Protein AF-A0A0A3A871-F1 (afdb_monomer_lite)

Secondary structure (DSSP, 8-state):
--PEE-HHHHHHHHHHHHHHHHHHHHHHHHHHTTS-HHHHHHHHHHHHHHHHHHHHH-HHHHHHHHHHHEE-

Radius of gyration: 15.91 Å; chains: 1; bounding box: 41×15×38 Å

pLDDT: mean 79.51, std 10.28, range [50.59, 91.12]

Organism: NCBI:txid1396510

Foldseek 3Di:
DPFDFDPQLVVVLVVVVVVVVVVLVVVLVVCCVVDDVVVSVVCVVVSVVVVVCCCVVPVVNVVSSCCSRGPD

Structure (mmCIF, N/CA/C/O backbone):
data_AF-A0A0A3A871-F1
#
_entry.id   AF-A0A0A3A871-F1
#
loop_
_atom_site.group_PDB
_atom_site.id
_atom_site.type_symbol
_atom_site.label_atom_id
_atom_site.label_alt_id
_atom_site.label_comp_id
_atom_site.label_asym_id
_atom_site.label_entity_id
_atom_site.label_seq_id
_atom_site.pdbx_PDB_ins_code
_atom_site.Cartn_x
_atom_site.Cartn_y
_atom_site.Cartn_z
_atom_site.occupancy
_atom_site.B_iso_or_equiv
_atom_site.auth_seq_id
_atom_site.auth_comp_id
_atom_site.auth_asym_id
_atom_site.auth_atom_id
_atom_site.pdbx_PDB_model_num
ATOM 1 N N . MET A 1 1 ? -23.940 1.297 14.822 1.00 50.59 1 MET A N 1
ATOM 2 C CA . MET A 1 1 ? -22.702 0.734 15.410 1.00 50.59 1 MET A CA 1
ATOM 3 C C . MET A 1 1 ? -21.641 1.822 15.417 1.00 50.59 1 MET A C 1
ATOM 5 O O . MET A 1 1 ? -21.152 2.179 14.352 1.00 50.59 1 MET A O 1
ATOM 9 N N . ASN A 1 2 ? -21.339 2.393 16.585 1.00 57.94 2 ASN A N 1
ATOM 10 C CA . ASN A 1 2 ? -20.328 3.443 16.735 1.00 57.94 2 ASN A CA 1
ATOM 11 C C . ASN A 1 2 ? -18.933 2.818 16.650 1.00 57.94 2 ASN A C 1
ATOM 13 O O . ASN A 1 2 ? -18.351 2.483 17.679 1.00 57.94 2 ASN A O 1
ATOM 17 N N . LYS A 1 3 ? -18.410 2.617 15.433 1.00 68.81 3 LYS A N 1
ATOM 18 C CA . LYS A 1 3 ? -17.011 2.211 15.276 1.00 68.81 3 LYS A CA 1
ATOM 19 C C . LYS A 1 3 ? -16.121 3.336 15.803 1.00 68.81 3 LYS A C 1
ATOM 21 O O . LYS A 1 3 ? -16.260 4.484 15.373 1.00 68.81 3 LYS A O 1
ATOM 26 N N . LYS A 1 4 ? -15.229 3.023 16.740 1.00 79.19 4 LYS A N 1
ATOM 27 C CA . LYS A 1 4 ? -14.317 4.013 17.319 1.00 79.19 4 LYS A CA 1
ATOM 28 C C . LYS A 1 4 ? -13.081 4.122 16.435 1.00 79.19 4 LYS A C 1
ATOM 30 O O . LYS A 1 4 ? -12.499 3.119 16.027 1.00 79.19 4 LYS A O 1
ATOM 35 N N . PHE A 1 5 ? -12.688 5.355 16.139 1.00 82.38 5 PHE A N 1
ATOM 36 C CA . PHE A 1 5 ? -11.432 5.625 15.455 1.00 82.38 5 PHE A CA 1
ATOM 37 C C . PHE A 1 5 ? -10.259 5.149 16.324 1.00 82.38 5 PHE A C 1
ATOM 39 O O . PHE A 1 5 ? -10.194 5.460 17.514 1.00 82.38 5 PHE A O 1
ATOM 46 N N . SER A 1 6 ? -9.336 4.396 15.732 1.00 84.75 6 SER A N 1
ATOM 47 C CA . SER A 1 6 ? -8.156 3.860 16.400 1.00 84.75 6 SER A CA 1
ATOM 48 C C . SER A 1 6 ? -6.891 4.509 15.854 1.00 84.75 6 SER A C 1
ATOM 50 O O . SER A 1 6 ? -6.526 4.312 14.696 1.00 84.75 6 SER A O 1
ATOM 52 N N . PHE A 1 7 ? -6.171 5.225 16.720 1.00 86.19 7 PHE A N 1
ATOM 53 C CA . PHE A 1 7 ? -4.860 5.783 16.381 1.00 86.19 7 PHE A CA 1
ATOM 54 C C . PHE A 1 7 ? -3.848 4.686 16.008 1.00 86.19 7 PHE A C 1
ATOM 56 O O . PHE A 1 7 ? -3.099 4.827 15.045 1.00 86.19 7 PHE A O 1
ATOM 63 N N . TRP A 1 8 ? -3.890 3.543 16.705 1.00 87.25 8 TRP A N 1
ATOM 64 C CA . TRP A 1 8 ? -3.084 2.372 16.348 1.00 87.25 8 TRP A CA 1
ATOM 65 C C . TRP A 1 8 ? -3.428 1.824 14.962 1.00 87.25 8 TRP A C 1
ATOM 67 O O . TRP A 1 8 ? -2.533 1.443 14.213 1.00 87.25 8 TRP A O 1
ATOM 77 N N . GLY A 1 9 ? -4.715 1.828 14.613 1.00 87.94 9 GLY A N 1
ATOM 78 C CA . GLY A 1 9 ? -5.196 1.452 13.289 1.00 87.94 9 GLY A CA 1
ATOM 79 C C . GLY A 1 9 ? -4.656 2.346 12.176 1.00 87.94 9 GLY A C 1
ATOM 80 O O . GLY A 1 9 ? -4.215 1.852 11.140 1.00 87.94 9 GLY A O 1
ATOM 81 N N . LEU A 1 10 ? -4.624 3.661 12.413 1.00 87.69 10 LEU 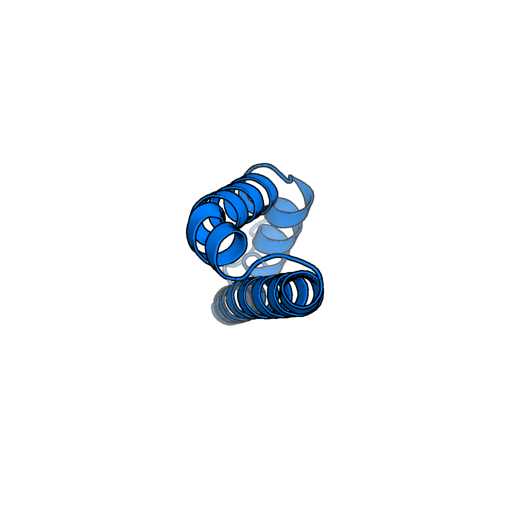A N 1
ATOM 82 C CA . LEU A 1 10 ? -4.018 4.621 11.488 1.00 87.69 10 LEU A CA 1
ATOM 83 C C . LEU A 1 10 ? -2.513 4.372 11.324 1.00 87.69 10 LEU A C 1
ATOM 85 O O . LEU A 1 10 ? -2.023 4.332 10.198 1.00 87.69 10 LEU A O 1
ATOM 89 N N . PHE A 1 11 ? -1.784 4.169 12.423 1.00 88.88 11 PHE A N 1
ATOM 90 C CA . PHE A 1 11 ? -0.352 3.872 12.361 1.00 88.88 11 PHE A CA 1
ATOM 91 C C . PHE A 1 11 ? -0.073 2.594 11.559 1.00 88.88 11 PHE A C 1
ATOM 93 O O . PHE A 1 11 ? 0.773 2.588 10.667 1.00 88.88 11 PHE A O 1
ATOM 100 N N . GLN A 1 12 ? -0.829 1.526 11.820 1.00 88.94 12 GLN A N 1
ATOM 101 C CA . GLN A 1 12 ? -0.710 0.273 11.078 1.00 88.94 12 GLN A CA 1
ATOM 102 C C . GLN A 1 12 ? -1.022 0.450 9.586 1.00 88.94 12 GLN A C 1
ATOM 104 O O . GLN A 1 12 ? -0.332 -0.133 8.750 1.00 88.94 12 GLN A O 1
ATOM 109 N N . LEU A 1 13 ? -2.008 1.285 9.237 1.00 90.19 13 LEU A N 1
ATOM 110 C CA . LEU A 1 13 ? -2.298 1.620 7.845 1.00 90.19 13 LEU A CA 1
ATOM 111 C C . LEU A 1 13 ? -1.118 2.342 7.177 1.00 90.19 13 LEU A C 1
ATOM 113 O O . LEU A 1 13 ? -0.753 1.993 6.057 1.00 90.19 13 LEU A O 1
ATOM 117 N N . ILE A 1 14 ? -0.494 3.305 7.861 1.00 89.00 14 ILE A N 1
ATOM 118 C CA . ILE A 1 14 ? 0.687 4.016 7.349 1.00 89.00 14 ILE A CA 1
ATOM 119 C C . ILE A 1 14 ? 1.840 3.030 7.114 1.00 89.00 14 ILE A C 1
ATOM 121 O O . ILE A 1 14 ? 2.418 3.014 6.026 1.00 89.00 14 ILE A O 1
ATOM 125 N N . CYS A 1 15 ? 2.134 2.154 8.079 1.00 91.12 15 CYS A N 1
ATOM 126 C CA . CYS A 1 15 ? 3.149 1.109 7.920 1.00 91.12 15 CYS A CA 1
ATOM 127 C C . CYS A 1 15 ? 2.846 0.175 6.740 1.00 91.12 15 CYS A C 1
ATOM 129 O O . CYS A 1 15 ? 3.755 -0.199 6.000 1.00 91.12 15 CYS A O 1
ATOM 131 N N . TRP A 1 16 ? 1.576 -0.176 6.534 1.00 91.00 16 TRP A N 1
ATOM 132 C CA . TRP A 1 16 ? 1.152 -1.014 5.415 1.00 91.00 16 TRP A CA 1
ATOM 133 C C . TRP A 1 16 ? 1.355 -0.328 4.058 1.00 91.00 16 TRP A C 1
ATOM 135 O O . TRP A 1 16 ? 1.898 -0.950 3.145 1.00 91.00 16 TRP A O 1
ATOM 145 N N . ILE A 1 17 ? 1.004 0.958 3.928 1.00 87.62 17 ILE A N 1
ATOM 146 C CA . ILE A 1 17 ? 1.237 1.739 2.698 1.00 87.62 17 ILE A CA 1
ATOM 147 C C . ILE A 1 17 ? 2.736 1.791 2.374 1.00 87.62 17 ILE A C 1
ATOM 149 O O . ILE A 1 17 ? 3.132 1.561 1.227 1.00 87.62 17 ILE A O 1
ATOM 153 N N . ILE A 1 18 ? 3.576 2.047 3.382 1.00 88.19 18 ILE A N 1
ATOM 154 C CA . ILE A 1 18 ? 5.037 2.066 3.225 1.00 88.19 18 ILE A CA 1
ATOM 155 C C . ILE A 1 18 ? 5.544 0.687 2.784 1.00 88.19 18 ILE A C 1
ATOM 157 O O . ILE A 1 18 ? 6.337 0.602 1.849 1.00 88.19 18 ILE A O 1
ATOM 161 N N . SER A 1 19 ? 5.057 -0.390 3.406 1.00 89.25 19 SER A N 1
ATOM 162 C CA . SER A 1 19 ? 5.473 -1.763 3.099 1.00 89.25 19 SER A CA 1
ATOM 163 C C . SER A 1 19 ? 5.064 -2.219 1.697 1.00 89.25 19 SER A C 1
ATOM 165 O O . SER A 1 19 ? 5.846 -2.890 1.028 1.00 89.25 19 SER A O 1
ATOM 167 N N . ILE A 1 20 ? 3.873 -1.849 1.219 1.00 87.19 20 ILE A N 1
ATOM 168 C CA . ILE A 1 20 ? 3.464 -2.126 -0.165 1.00 87.19 20 ILE A CA 1
ATOM 169 C C . ILE A 1 20 ? 4.317 -1.336 -1.146 1.00 87.19 20 ILE A C 1
ATOM 171 O O . ILE A 1 20 ? 4.749 -1.884 -2.156 1.00 87.19 20 ILE A O 1
ATOM 175 N N . SER A 1 21 ? 4.583 -0.066 -0.845 1.00 83.06 21 SER A N 1
ATOM 176 C CA . SER A 1 21 ? 5.392 0.785 -1.715 1.00 83.06 21 SER A CA 1
ATOM 177 C C . SER A 1 21 ? 6.818 0.243 -1.836 1.00 83.06 21 SER A C 1
ATOM 179 O O . SER A 1 21 ? 7.335 0.118 -2.944 1.00 83.06 21 SER A O 1
ATOM 181 N N . SER A 1 22 ? 7.443 -0.154 -0.722 1.00 84.00 22 SER A N 1
ATOM 182 C CA . SER A 1 22 ? 8.783 -0.753 -0.734 1.00 84.00 22 SER A CA 1
ATOM 183 C C . SER A 1 22 ? 8.802 -2.127 -1.408 1.00 84.00 22 SER A C 1
ATOM 185 O O . SER A 1 22 ? 9.696 -2.393 -2.209 1.00 84.00 22 SER A O 1
ATOM 187 N N . GLY A 1 23 ? 7.793 -2.969 -1.161 1.00 84.81 23 GLY A N 1
ATOM 188 C CA . GLY A 1 23 ? 7.641 -4.263 -1.827 1.00 84.81 23 GLY A CA 1
ATOM 189 C C . GLY A 1 23 ? 7.465 -4.129 -3.340 1.00 84.81 23 GLY A C 1
ATOM 190 O O . GLY A 1 23 ? 8.070 -4.880 -4.102 1.00 84.81 23 GLY A O 1
ATOM 191 N N . PHE A 1 24 ? 6.705 -3.131 -3.791 1.00 83.62 24 PHE A N 1
ATOM 192 C CA . PHE A 1 24 ? 6.522 -2.838 -5.209 1.00 83.62 24 PHE A CA 1
ATOM 193 C C . PHE A 1 24 ? 7.815 -2.346 -5.869 1.00 83.62 24 PHE A C 1
ATOM 195 O O . PHE A 1 24 ? 8.170 -2.822 -6.944 1.00 83.62 24 PHE A O 1
ATOM 202 N N . ILE A 1 25 ? 8.570 -1.462 -5.210 1.00 80.56 25 ILE A N 1
ATOM 203 C CA . ILE A 1 25 ? 9.892 -1.027 -5.691 1.00 80.56 25 ILE A CA 1
ATOM 204 C C . ILE A 1 25 ? 10.860 -2.216 -5.773 1.00 80.56 25 ILE A C 1
ATOM 206 O O . ILE A 1 25 ? 11.605 -2.333 -6.747 1.00 80.56 25 ILE A O 1
ATOM 210 N N . ALA A 1 26 ? 10.850 -3.112 -4.783 1.00 83.44 26 ALA A N 1
ATOM 211 C CA . ALA A 1 26 ? 11.679 -4.314 -4.792 1.00 83.44 26 ALA A CA 1
ATOM 212 C C . ALA A 1 26 ? 11.306 -5.246 -5.957 1.00 83.44 26 ALA A C 1
ATOM 214 O O . ALA A 1 26 ? 12.188 -5.685 -6.691 1.00 83.44 26 ALA A O 1
ATOM 215 N N . LEU A 1 27 ? 10.008 -5.473 -6.187 1.00 83.06 27 LEU A N 1
ATOM 216 C CA . LEU A 1 27 ? 9.492 -6.206 -7.348 1.00 83.06 27 LEU A CA 1
ATOM 217 C C . LEU A 1 27 ? 9.971 -5.584 -8.661 1.00 83.06 27 LEU A C 1
ATOM 219 O O . LEU A 1 27 ? 10.545 -6.275 -9.496 1.00 83.06 27 LEU A O 1
ATOM 223 N N . LEU A 1 28 ? 9.805 -4.274 -8.822 1.00 75.31 28 LEU A N 1
ATOM 224 C CA . LEU A 1 28 ? 10.288 -3.540 -9.988 1.00 75.31 28 LEU A CA 1
ATOM 225 C C . LEU A 1 28 ? 11.807 -3.692 -10.177 1.00 75.31 28 LEU A C 1
ATOM 227 O O . LEU A 1 28 ? 12.266 -3.895 -11.296 1.00 75.31 28 LEU A O 1
ATOM 231 N N . THR A 1 29 ? 12.582 -3.668 -9.093 1.00 73.50 29 THR A N 1
ATOM 232 C CA . THR A 1 29 ? 14.041 -3.877 -9.124 1.00 73.50 29 THR A CA 1
ATOM 233 C C . T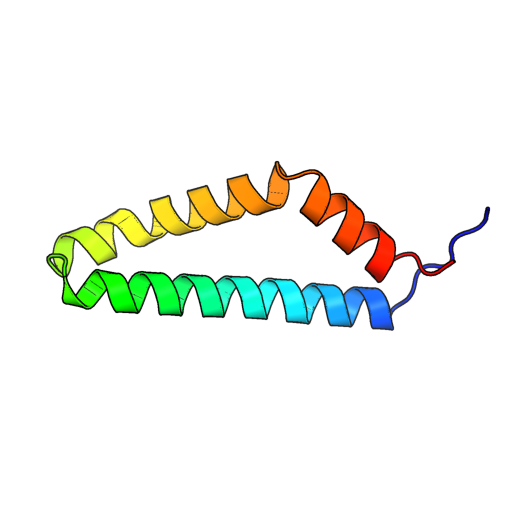HR A 1 29 ? 14.423 -5.302 -9.549 1.00 73.50 29 THR A C 1
ATOM 235 O O . THR A 1 29 ? 15.458 -5.498 -10.180 1.00 73.50 29 THR A O 1
ATOM 238 N N . LEU A 1 30 ? 13.592 -6.310 -9.269 1.00 76.25 30 LEU A N 1
ATOM 239 C CA . LEU A 1 30 ? 13.814 -7.666 -9.786 1.00 76.25 30 LEU A CA 1
ATOM 240 C C . LEU A 1 30 ? 13.605 -7.724 -11.306 1.00 76.25 30 LEU A C 1
ATOM 242 O O . LEU A 1 30 ? 14.414 -8.326 -12.008 1.00 76.25 30 LEU A O 1
ATOM 246 N N . PHE A 1 31 ? 12.582 -7.040 -11.825 1.00 70.19 31 PHE A N 1
ATOM 247 C CA . PHE A 1 31 ? 12.348 -6.928 -13.272 1.00 70.19 31 PHE A CA 1
ATOM 248 C C . PHE A 1 31 ? 13.345 -5.992 -13.978 1.00 70.19 31 PHE A C 1
ATOM 250 O O . PHE A 1 31 ? 13.576 -6.131 -15.177 1.00 70.19 31 PHE A O 1
ATOM 257 N N . TYR A 1 32 ? 13.983 -5.076 -13.244 1.00 64.19 32 TYR A N 1
ATOM 258 C CA . TYR A 1 32 ? 15.059 -4.212 -13.739 1.00 64.19 32 TYR A CA 1
ATOM 259 C C . TYR A 1 32 ? 16.294 -4.998 -14.189 1.00 64.19 32 TYR A C 1
ATOM 261 O O . TYR A 1 32 ? 16.969 -4.583 -15.122 1.00 64.19 32 TYR A O 1
ATOM 269 N N . ILE A 1 33 ? 16.581 -6.156 -13.588 1.00 60.41 33 ILE A N 1
ATOM 270 C CA . ILE A 1 33 ? 17.703 -7.006 -14.026 1.00 60.41 33 ILE A CA 1
ATOM 271 C C . ILE A 1 33 ? 17.465 -7.536 -15.456 1.00 60.41 33 ILE A C 1
ATOM 273 O O . ILE A 1 33 ? 18.415 -7.848 -16.168 1.00 60.41 33 ILE A O 1
ATOM 277 N N . SER A 1 34 ? 16.205 -7.599 -15.897 1.00 59.00 34 SER A N 1
ATOM 278 C CA . SER A 1 34 ? 15.789 -8.123 -17.203 1.00 59.00 34 SER A CA 1
ATOM 279 C C . SER A 1 34 ? 15.532 -7.043 -18.263 1.00 59.00 34 SER A C 1
ATOM 281 O O . SER A 1 34 ? 15.348 -7.382 -19.430 1.00 59.00 34 SER A O 1
ATOM 283 N N . ALA A 1 35 ? 15.481 -5.763 -17.882 1.00 58.28 35 ALA A N 1
ATOM 284 C CA . ALA A 1 35 ? 15.094 -4.651 -18.751 1.00 58.28 35 ALA A CA 1
ATOM 285 C C . ALA A 1 35 ? 16.193 -3.577 -18.807 1.00 58.28 35 ALA A C 1
ATOM 287 O O . ALA A 1 35 ? 16.890 -3.334 -17.827 1.00 58.28 35 ALA A O 1
ATOM 288 N N . ASP A 1 36 ? 16.343 -2.910 -19.954 1.00 68.50 36 ASP A N 1
ATOM 289 C CA . ASP A 1 36 ? 17.309 -1.820 -20.131 1.00 68.50 36 ASP A CA 1
ATOM 290 C C . ASP A 1 36 ? 17.114 -0.730 -19.056 1.00 68.50 36 ASP A C 1
ATOM 292 O O . ASP A 1 36 ? 15.997 -0.254 -18.811 1.00 68.50 36 ASP A O 1
ATOM 296 N N . ARG A 1 37 ? 18.215 -0.326 -18.407 1.00 65.19 37 ARG A N 1
ATOM 297 C CA . ARG A 1 37 ? 18.208 0.607 -17.273 1.00 65.19 37 ARG A CA 1
ATOM 298 C C . ARG A 1 37 ? 17.531 1.931 -17.626 1.00 65.19 37 ARG A C 1
ATOM 300 O O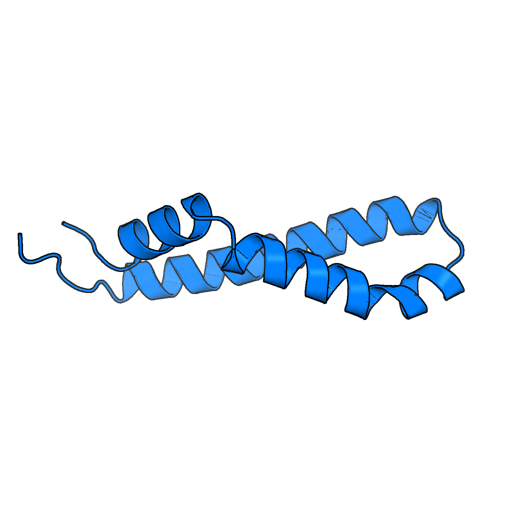 . ARG A 1 37 ? 16.855 2.513 -16.778 1.00 65.19 37 ARG A O 1
ATOM 307 N N . ALA A 1 38 ? 17.675 2.386 -18.871 1.00 64.62 38 ALA A N 1
ATOM 308 C CA . ALA A 1 38 ? 17.078 3.632 -19.349 1.00 64.62 38 ALA A CA 1
ATOM 309 C C . ALA A 1 38 ? 15.540 3.567 -19.401 1.00 64.62 38 ALA A C 1
ATOM 311 O O . ALA A 1 38 ? 14.856 4.518 -19.019 1.00 64.62 38 ALA A O 1
ATOM 312 N N . VAL A 1 39 ? 14.985 2.419 -19.800 1.00 66.25 39 VAL A N 1
ATOM 313 C CA . VAL A 1 39 ? 13.532 2.204 -19.895 1.00 66.25 39 VAL A CA 1
ATOM 314 C C . VAL A 1 39 ? 12.898 2.159 -18.507 1.00 66.25 39 VAL A C 1
ATOM 316 O O . VAL A 1 39 ? 11.802 2.676 -18.301 1.00 66.25 39 VAL A O 1
ATOM 319 N N . PHE A 1 40 ? 13.601 1.591 -17.529 1.00 64.75 40 PHE A N 1
ATOM 320 C CA . PHE A 1 40 ? 13.118 1.520 -16.156 1.00 64.75 40 PHE A CA 1
ATOM 321 C C . PHE A 1 40 ? 13.007 2.892 -15.487 1.00 64.75 40 PHE A C 1
ATOM 323 O O . PHE A 1 40 ? 11.970 3.207 -14.905 1.00 64.75 40 PHE A O 1
ATOM 330 N N . TYR A 1 41 ? 14.048 3.724 -15.597 1.00 64.69 41 TYR A N 1
ATOM 331 C CA . TYR A 1 41 ? 14.017 5.077 -15.037 1.00 64.69 41 TYR A CA 1
ATOM 332 C C . TYR A 1 41 ? 12.949 5.944 -15.707 1.00 64.69 41 TYR A C 1
ATOM 334 O O . TYR A 1 41 ? 12.278 6.702 -15.013 1.00 64.69 41 TYR A O 1
ATOM 342 N N . SER A 1 42 ? 12.727 5.774 -17.014 1.00 67.00 42 SER A N 1
ATOM 343 C CA . SER A 1 42 ? 11.683 6.505 -17.738 1.00 67.00 42 SER A CA 1
ATOM 344 C C . SER A 1 42 ? 10.257 6.073 -17.374 1.00 67.00 42 SER A C 1
ATOM 346 O O . SER A 1 42 ? 9.344 6.877 -17.513 1.00 67.00 42 SER A O 1
ATOM 348 N N . ARG A 1 43 ? 10.044 4.826 -16.927 1.00 71.69 43 ARG A N 1
ATOM 349 C CA . ARG A 1 43 ? 8.706 4.284 -16.607 1.00 71.69 43 ARG A CA 1
ATOM 350 C C . ARG A 1 43 ? 8.403 4.193 -15.117 1.00 71.69 43 ARG A C 1
ATOM 352 O O . ARG A 1 43 ? 7.309 3.786 -14.734 1.00 71.69 43 ARG A O 1
ATOM 359 N N . ARG A 1 44 ? 9.351 4.563 -14.255 1.00 72.81 44 ARG A N 1
ATOM 360 C CA . ARG A 1 44 ? 9.185 4.523 -12.796 1.00 72.81 44 ARG A CA 1
ATOM 361 C C . ARG A 1 44 ? 7.918 5.260 -12.359 1.00 72.81 44 ARG A C 1
ATOM 363 O O . ARG A 1 44 ? 7.140 4.708 -11.584 1.00 72.81 44 ARG A O 1
ATOM 370 N N . ASP A 1 45 ? 7.690 6.450 -12.902 1.00 76.56 45 ASP A N 1
ATOM 371 C CA . ASP A 1 45 ? 6.531 7.281 -12.568 1.00 76.56 45 ASP A CA 1
ATOM 372 C C . ASP A 1 45 ? 5.216 6.652 -13.051 1.00 76.56 45 ASP A C 1
ATOM 374 O O . ASP A 1 45 ? 4.222 6.667 -12.326 1.00 76.56 45 ASP A O 1
ATOM 378 N N . GLU A 1 46 ? 5.225 6.002 -14.218 1.00 79.75 46 GLU A N 1
ATOM 379 C CA . GLU A 1 46 ? 4.079 5.249 -14.743 1.00 79.75 46 GLU A CA 1
ATOM 380 C C . GLU A 1 46 ? 3.735 4.052 -13.845 1.00 79.75 46 GLU A C 1
ATOM 382 O O . GLU A 1 46 ? 2.564 3.805 -13.549 1.00 79.75 46 GLU A O 1
ATOM 387 N N . TYR A 1 47 ? 4.746 3.335 -13.343 1.00 77.06 47 TYR A N 1
ATOM 388 C CA . TYR A 1 47 ? 4.536 2.221 -12.419 1.00 77.06 47 TYR A CA 1
ATOM 389 C C . TYR A 1 47 ? 4.011 2.685 -11.057 1.00 77.06 47 TYR A C 1
ATOM 391 O O . TYR A 1 47 ? 3.115 2.049 -10.498 1.00 77.06 47 TYR A O 1
ATOM 399 N N . PHE A 1 48 ? 4.523 3.797 -10.523 1.00 79.19 48 PHE A N 1
ATOM 400 C CA . PHE A 1 48 ? 3.980 4.399 -9.303 1.00 79.19 48 PHE A CA 1
ATOM 401 C C . PHE A 1 48 ? 2.537 4.866 -9.494 1.00 79.19 48 PHE A C 1
ATOM 403 O O . PHE A 1 48 ? 1.703 4.615 -8.623 1.00 79.19 48 PHE A O 1
ATOM 410 N N . ALA A 1 49 ? 2.218 5.487 -10.632 1.00 81.56 49 ALA A N 1
ATOM 411 C CA . ALA A 1 49 ? 0.855 5.887 -10.964 1.00 81.56 49 ALA A CA 1
ATOM 412 C C . ALA A 1 49 ? -0.079 4.670 -11.058 1.00 81.56 49 ALA A C 1
ATOM 414 O O . ALA A 1 49 ? -1.167 4.688 -10.485 1.00 81.56 49 ALA A O 1
ATOM 415 N N . ALA A 1 50 ? 0.360 3.579 -11.692 1.00 83.06 50 ALA A N 1
ATOM 416 C CA . ALA A 1 50 ? -0.402 2.334 -11.764 1.00 83.06 50 ALA A CA 1
ATOM 417 C C . ALA A 1 50 ? -0.642 1.713 -10.376 1.00 83.06 50 ALA A C 1
ATOM 419 O O . ALA A 1 50 ? -1.761 1.288 -10.082 1.00 83.06 50 ALA A O 1
ATOM 420 N N . LEU A 1 51 ? 0.367 1.709 -9.496 1.00 82.94 51 LEU A N 1
ATOM 421 C CA . LEU A 1 51 ? 0.217 1.256 -8.109 1.00 82.94 51 LEU A CA 1
ATO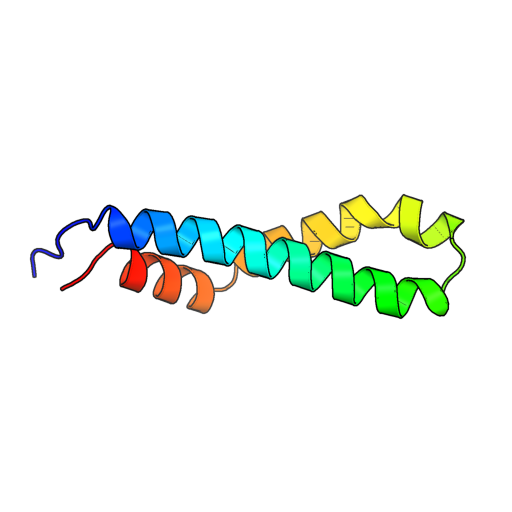M 422 C C . LEU A 1 51 ? -0.773 2.139 -7.340 1.00 82.94 51 LEU A C 1
ATOM 424 O O . LEU A 1 51 ? -1.640 1.623 -6.635 1.00 82.94 51 LEU A O 1
ATOM 428 N N . PHE A 1 52 ? -0.668 3.459 -7.487 1.00 84.50 52 PHE A N 1
ATOM 429 C CA . PHE A 1 52 ? -1.567 4.408 -6.838 1.00 84.50 52 PHE A CA 1
ATOM 430 C C . PHE A 1 52 ? -3.016 4.190 -7.281 1.00 84.50 52 PHE A C 1
ATOM 432 O O . PHE A 1 52 ? -3.902 4.043 -6.441 1.00 84.50 52 PHE A O 1
ATOM 439 N N . ILE A 1 53 ? -3.248 4.073 -8.590 1.00 85.62 53 ILE A N 1
ATOM 440 C CA . ILE A 1 53 ? -4.561 3.759 -9.163 1.00 85.62 53 ILE A CA 1
ATOM 441 C C . ILE A 1 53 ? -5.058 2.414 -8.624 1.00 85.62 53 ILE A C 1
ATOM 443 O O . ILE A 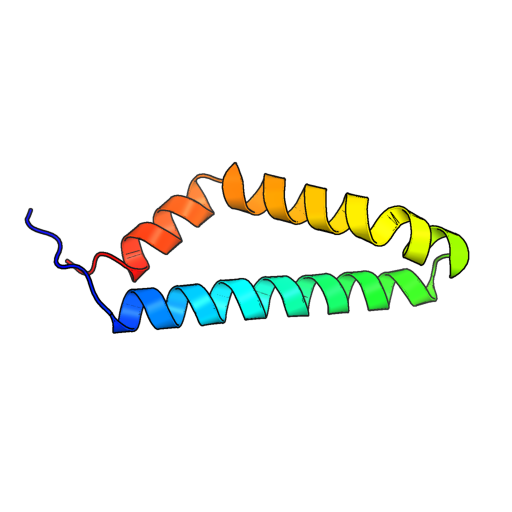1 53 ? -6.194 2.324 -8.166 1.00 85.62 53 ILE A O 1
ATOM 447 N N . PHE A 1 54 ? -4.222 1.375 -8.594 1.00 85.31 54 PHE A N 1
ATOM 448 C CA . PHE A 1 54 ? -4.615 0.079 -8.044 1.00 85.31 54 PHE A CA 1
ATOM 449 C C . PHE A 1 54 ? -5.062 0.190 -6.582 1.00 85.31 54 PHE A C 1
ATOM 451 O O . PHE A 1 54 ? -6.122 -0.316 -6.230 1.00 85.31 54 PHE A O 1
ATOM 458 N N . VAL A 1 55 ? -4.306 0.879 -5.727 1.00 84.56 55 VAL A N 1
ATOM 459 C CA . VAL A 1 55 ? -4.647 1.018 -4.302 1.00 84.56 55 VAL A CA 1
ATOM 460 C C . VAL A 1 55 ? -5.908 1.867 -4.102 1.00 84.56 55 VAL A C 1
ATOM 462 O O . VAL A 1 55 ? -6.764 1.502 -3.295 1.00 84.56 55 VAL A O 1
ATOM 465 N N . VAL A 1 56 ? -6.056 2.965 -4.851 1.00 85.38 56 VAL A N 1
ATOM 466 C CA . VAL A 1 56 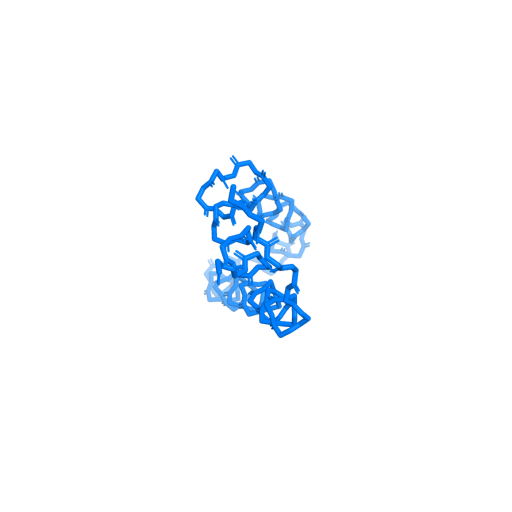? -7.186 3.904 -4.736 1.00 85.38 56 VAL A CA 1
ATOM 467 C C . VAL A 1 56 ? -8.470 3.351 -5.348 1.00 85.38 56 VAL A C 1
ATOM 469 O O . VAL A 1 56 ? -9.548 3.611 -4.826 1.00 85.38 56 VAL A O 1
ATOM 472 N N . PHE A 1 57 ? -8.411 2.573 -6.422 1.00 87.44 57 PHE A N 1
ATOM 473 C CA . PHE A 1 57 ? -9.621 2.035 -7.051 1.00 87.44 57 PHE A CA 1
ATOM 474 C C . PHE A 1 57 ? -9.986 0.631 -6.559 1.00 87.44 57 PHE A C 1
ATOM 476 O O . PHE A 1 57 ? -11.088 0.161 -6.835 1.00 87.44 57 PHE A O 1
ATOM 483 N N . ASN A 1 58 ? -9.122 -0.046 -5.795 1.00 88.31 58 ASN A N 1
ATOM 484 C CA . ASN A 1 58 ? -9.423 -1.379 -5.283 1.00 88.31 58 ASN A CA 1
ATOM 485 C C . ASN A 1 58 ? -10.304 -1.318 -4.017 1.00 88.31 58 ASN A C 1
ATOM 487 O O . ASN A 1 58 ? -9.832 -0.946 -2.936 1.00 88.31 58 ASN A O 1
ATOM 491 N N . PRO A 1 59 ? -11.576 -1.762 -4.084 1.00 87.94 59 PRO A N 1
ATOM 492 C CA . PRO A 1 59 ? -12.492 -1.692 -2.947 1.00 87.94 59 PRO A CA 1
ATOM 493 C C . PRO A 1 59 ? -12.041 -2.561 -1.765 1.00 87.94 59 PRO A C 1
ATOM 495 O O . PRO A 1 59 ? -12.413 -2.287 -0.621 1.00 87.94 59 PRO A O 1
ATOM 498 N N . LYS A 1 60 ? -11.217 -3.593 -2.003 1.00 88.31 60 LYS A N 1
ATOM 499 C CA . LYS A 1 60 ? -10.655 -4.430 -0.934 1.00 88.31 60 LYS A CA 1
ATOM 500 C C . LYS A 1 60 ? -9.631 -3.659 -0.099 1.00 88.31 60 LYS A C 1
ATOM 502 O O . LYS A 1 60 ? -9.642 -3.801 1.121 1.00 88.31 60 LYS A O 1
ATOM 507 N N . CYS A 1 61 ? -8.814 -2.810 -0.726 1.00 88.12 61 CYS A N 1
ATOM 508 C CA . CYS A 1 61 ? -7.862 -1.941 -0.028 1.00 88.12 61 CYS A CA 1
ATOM 509 C C . CYS A 1 61 ? -8.597 -0.936 0.867 1.00 88.12 61 CYS A C 1
ATOM 511 O O . CYS A 1 61 ? -8.248 -0.783 2.035 1.00 88.12 61 CYS A O 1
ATOM 513 N N . TRP A 1 62 ? -9.687 -0.342 0.375 1.00 87.69 62 TRP A N 1
ATOM 514 C CA . TRP A 1 62 ? -10.535 0.542 1.181 1.00 87.69 62 TRP A CA 1
ATOM 515 C C . TRP A 1 62 ? -11.242 -0.168 2.326 1.00 87.69 62 TRP A C 1
ATOM 517 O O . TRP A 1 62 ? -11.388 0.403 3.406 1.00 87.69 62 TRP A O 1
ATOM 527 N N . LYS A 1 63 ? -11.712 -1.400 2.110 1.00 90.00 63 LYS A N 1
ATOM 528 C CA . LYS A 1 63 ? -12.314 -2.200 3.180 1.00 90.00 63 LYS A CA 1
ATOM 529 C C . LYS A 1 63 ? -11.288 -2.488 4.276 1.00 90.00 63 LYS A C 1
ATOM 531 O O . LYS A 1 63 ? -11.563 -2.197 5.432 1.00 90.00 63 LYS A O 1
ATOM 536 N N . PHE A 1 64 ? -10.096 -2.940 3.896 1.00 88.62 64 PHE A N 1
ATOM 537 C CA . PHE A 1 64 ? -8.983 -3.175 4.814 1.00 88.62 64 PHE A CA 1
ATOM 538 C C . PHE A 1 64 ? -8.586 -1.912 5.590 1.00 88.62 64 PHE A C 1
ATOM 540 O O . PHE A 1 64 ? -8.522 -1.949 6.815 1.00 88.62 64 PHE A O 1
ATOM 547 N N . ALA A 1 65 ? -8.403 -0.777 4.906 1.00 87.00 65 ALA A N 1
ATOM 548 C CA . ALA A 1 65 ? -8.063 0.494 5.543 1.00 87.00 65 ALA A CA 1
ATOM 549 C C . ALA A 1 65 ? -9.137 0.948 6.540 1.00 87.00 65 ALA A C 1
ATOM 551 O O . ALA A 1 65 ? -8.821 1.364 7.656 1.00 87.00 65 ALA A O 1
ATOM 552 N N . LYS A 1 66 ? -10.417 0.818 6.169 1.00 87.69 66 LYS A N 1
ATOM 553 C CA . LYS A 1 66 ? -11.533 1.120 7.069 1.00 87.69 66 LYS A CA 1
ATOM 554 C C . LYS A 1 66 ? -11.568 0.184 8.270 1.00 87.69 66 LYS A C 1
ATOM 556 O O . LYS A 1 66 ? -11.813 0.663 9.367 1.00 87.69 66 LYS A O 1
ATOM 561 N N . ASP A 1 67 ? -11.329 -1.108 8.091 1.00 88.62 67 ASP A N 1
ATOM 562 C CA . ASP A 1 67 ? -11.347 -2.077 9.192 1.00 88.62 67 ASP A CA 1
ATOM 563 C C . ASP A 1 67 ? -10.148 -1.902 10.142 1.00 88.62 67 ASP A C 1
ATOM 565 O O . ASP A 1 67 ? -10.266 -2.150 11.341 1.00 88.62 67 ASP A O 1
ATOM 569 N N . LEU A 1 68 ? -9.022 -1.394 9.633 1.00 86.19 68 LEU A N 1
ATOM 570 C CA . LEU A 1 68 ? -7.866 -0.986 10.431 1.00 86.19 68 LEU A CA 1
ATOM 571 C C . LEU A 1 68 ? -8.143 0.267 11.256 1.00 86.19 68 LEU A C 1
ATOM 573 O O . LEU A 1 68 ? -7.950 0.259 12.469 1.00 86.19 68 LEU A O 1
ATOM 577 N N . ILE A 1 69 ? -8.602 1.339 10.607 1.00 87.56 69 ILE A N 1
ATOM 578 C CA . ILE A 1 69 ? -8.841 2.633 11.257 1.00 87.56 69 ILE A CA 1
ATOM 579 C C . ILE A 1 69 ? -10.021 2.551 12.228 1.00 87.56 69 ILE A C 1
ATOM 581 O O . ILE A 1 69 ? -9.978 3.112 13.323 1.00 87.56 69 ILE A O 1
ATOM 585 N N . TYR A 1 70 ? -11.088 1.869 11.825 1.00 82.94 70 TYR A N 1
ATOM 586 C CA . TYR A 1 70 ? -12.334 1.797 12.566 1.00 82.94 70 TYR A CA 1
ATOM 587 C C . TYR A 1 70 ? -12.486 0.406 13.168 1.00 82.94 70 TYR A C 1
ATOM 589 O O . TYR A 1 70 ? -13.166 -0.463 12.611 1.00 82.94 70 TYR A O 1
ATOM 597 N N . LYS A 1 71 ? -11.876 0.216 14.342 1.00 66.75 71 LYS A N 1
ATOM 598 C CA . LYS A 1 71 ? -12.161 -0.954 15.173 1.00 66.75 71 LYS A CA 1
ATOM 599 C C . LYS A 1 71 ? -13.603 -0.870 15.679 1.00 66.75 71 LYS A C 1
ATOM 601 O O . LYS A 1 71 ? -14.079 0.196 16.084 1.00 66.75 71 LYS A O 1
ATOM 606 N N . SER A 1 72 ? -14.305 -1.998 15.580 1.00 56.84 72 SER A N 1
ATOM 607 C CA . SER A 1 72 ? -15.595 -2.185 16.247 1.00 56.84 72 SER A CA 1
ATOM 608 C C . SER A 1 72 ? -15.432 -2.160 17.759 1.00 56.84 72 SER A C 1
ATOM 610 O O . SER A 1 72 ? -14.343 -2.537 18.243 1.00 56.84 72 SER A O 1
#

Sequence (72 aa):
MNKKFSFWGLFQLICWIISISSGFIALLTLFYISADRAVFYSRRDEYFAALFIFVVFNPKCWKFAKDLIYKS